Protein AF-A0A3C0JHW6-F1 (afdb_monomer_lite)

pLDDT: mean 96.87, std 1.33, range [92.19, 98.69]

Secondary structure (DSSP, 8-state):
-HHHHHHIIIIIS-------THHHHTHHHHHHHHHHHS-SS-SS-GGGGGG-SEEE--S--HHHH-HHHHHHHHHHHHTTPEEE-

Structure (mmCIF, N/CA/C/O backbone):
data_AF-A0A3C0JHW6-F1
#
_entry.id   AF-A0A3C0JHW6-F1
#
loop_
_atom_site.group_PDB
_atom_site.id
_atom_site.type_symbol
_atom_site.label_atom_id
_atom_site.label_alt_id
_atom_site.label_comp_id
_atom_site.label_asym_id
_atom_site.label_entity_id
_atom_site.label_seq_id
_atom_site.pdbx_PDB_ins_code
_atom_site.Cartn_x
_atom_site.Cartn_y
_atom_site.Cartn_z
_atom_site.occupancy
_atom_site.B_iso_or_equiv
_atom_site.auth_seq_id
_atom_site.auth_comp_id
_atom_site.auth_asym_id
_atom_site.auth_atom_id
_atom_site.pdbx_PDB_model_num
ATOM 1 N N . GLU A 1 1 ? 14.885 11.504 -7.760 1.00 94.38 1 GLU A N 1
ATOM 2 C CA . GLU A 1 1 ? 15.780 10.637 -8.566 1.00 94.38 1 GLU A CA 1
ATOM 3 C C . GLU A 1 1 ? 15.044 9.657 -9.474 1.00 94.38 1 GLU A C 1
ATOM 5 O O . GLU A 1 1 ? 15.417 9.576 -10.635 1.00 94.38 1 GLU A O 1
ATOM 10 N N . ALA A 1 2 ? 13.983 8.975 -9.014 1.00 97.00 2 ALA A N 1
ATOM 11 C CA . ALA A 1 2 ? 13.248 7.974 -9.806 1.00 97.00 2 ALA A CA 1
ATOM 12 C C . ALA A 1 2 ? 12.916 8.411 -11.249 1.00 97.00 2 ALA A C 1
ATOM 14 O O . ALA A 1 2 ? 13.153 7.652 -12.185 1.00 97.00 2 ALA A O 1
ATOM 15 N N . TYR A 1 3 ? 12.455 9.656 -11.447 1.00 97.81 3 TYR A N 1
ATOM 16 C CA . TYR A 1 3 ? 12.211 10.212 -12.784 1.00 97.81 3 TYR A CA 1
ATOM 17 C C . TYR A 1 3 ? 13.480 10.295 -13.650 1.00 97.81 3 TYR A C 1
ATOM 19 O O . TYR A 1 3 ? 13.443 9.944 -14.827 1.00 97.81 3 TYR A O 1
ATOM 27 N N . LEU A 1 4 ? 14.600 10.756 -13.092 1.00 98.44 4 LEU A N 1
ATOM 28 C CA . LEU A 1 4 ? 15.860 10.863 -13.831 1.00 98.44 4 LEU A CA 1
ATOM 29 C C . LEU A 1 4 ? 16.418 9.476 -14.154 1.00 98.44 4 LEU A C 1
ATOM 31 O O . LEU A 1 4 ? 16.844 9.248 -15.281 1.00 98.44 4 LEU A O 1
ATOM 35 N N . PHE A 1 5 ? 16.341 8.538 -13.207 1.00 98.25 5 PHE A N 1
ATOM 36 C CA . PHE A 1 5 ? 16.800 7.167 -13.407 1.00 98.25 5 PHE A CA 1
ATOM 37 C C . PHE A 1 5 ? 16.011 6.462 -14.515 1.00 98.25 5 PHE A C 1
ATOM 39 O O . PHE A 1 5 ? 16.603 5.993 -15.482 1.00 98.25 5 PHE A O 1
ATOM 46 N N . GLN A 1 6 ? 14.672 6.474 -14.460 1.00 98.44 6 GLN A N 1
ATOM 47 C CA . GLN A 1 6 ? 13.869 5.865 -15.528 1.00 98.44 6 GLN A CA 1
ATOM 48 C C . GLN A 1 6 ? 14.104 6.537 -16.889 1.00 98.44 6 GLN A C 1
ATOM 50 O O . GLN A 1 6 ? 14.090 5.856 -17.913 1.00 98.44 6 GLN A O 1
ATOM 55 N N . LYS A 1 7 ? 14.370 7.855 -16.912 1.00 98.50 7 LYS A N 1
ATOM 56 C CA . LYS A 1 7 ? 14.677 8.588 -18.146 1.00 98.50 7 LYS A CA 1
ATOM 57 C C . LYS A 1 7 ? 16.027 8.161 -18.712 1.00 98.50 7 LYS A C 1
ATOM 59 O O . LYS A 1 7 ? 16.123 7.971 -19.916 1.00 98.50 7 LYS A O 1
ATOM 64 N N . LEU A 1 8 ? 17.041 7.975 -17.868 1.00 98.56 8 LEU A N 1
ATOM 65 C CA . LEU A 1 8 ? 18.340 7.451 -18.284 1.00 98.56 8 LEU A CA 1
ATOM 66 C C . LEU A 1 8 ? 18.199 6.053 -18.902 1.00 98.56 8 LEU A C 1
ATOM 68 O O . LEU A 1 8 ? 18.711 5.826 -19.993 1.00 98.56 8 LEU A O 1
ATOM 72 N N . ILE A 1 9 ? 17.465 5.140 -18.259 1.00 98.69 9 ILE A N 1
ATOM 73 C CA . ILE A 1 9 ? 17.266 3.779 -18.784 1.00 98.69 9 ILE A CA 1
ATOM 74 C C . ILE A 1 9 ? 16.519 3.793 -20.127 1.00 98.69 9 ILE A C 1
ATOM 76 O O . ILE A 1 9 ? 16.949 3.152 -21.085 1.00 98.69 9 ILE A O 1
ATOM 80 N N . ARG A 1 10 ? 15.448 4.586 -20.240 1.00 98.62 10 ARG A N 1
ATOM 81 C CA . ARG A 1 10 ? 14.614 4.621 -21.451 1.00 98.62 10 ARG A CA 1
ATOM 82 C C . ARG A 1 10 ? 15.229 5.419 -22.595 1.00 98.62 10 ARG A C 1
ATOM 84 O O . ARG A 1 10 ? 15.272 4.930 -23.716 1.00 98.62 10 ARG A O 1
ATOM 91 N N . ALA A 1 11 ? 15.700 6.634 -22.329 1.00 98.50 11 ALA A N 1
ATOM 92 C CA . ALA A 1 11 ? 16.224 7.534 -23.357 1.00 98.50 11 ALA A CA 1
ATOM 93 C C . ALA A 1 11 ? 17.732 7.366 -23.594 1.00 98.50 11 ALA A C 1
ATOM 95 O O . ALA A 1 11 ? 18.187 7.556 -24.714 1.00 98.50 11 ALA A O 1
ATOM 96 N N . GLY A 1 12 ? 18.504 7.029 -22.556 1.00 98.38 12 GLY A N 1
ATOM 97 C CA . GLY A 1 12 ? 19.951 6.818 -22.664 1.00 98.38 12 GLY A CA 1
ATOM 98 C C . GLY A 1 12 ? 20.313 5.404 -23.114 1.00 98.38 12 GLY A C 1
ATOM 99 O O . GLY A 1 12 ? 21.108 5.246 -24.033 1.00 98.38 12 GLY A O 1
ATOM 100 N N . PHE A 1 13 ? 19.710 4.379 -22.501 1.00 98.12 13 PHE A N 1
ATOM 101 C CA . PHE A 1 13 ? 19.996 2.970 -22.813 1.00 98.12 13 PHE A CA 1
ATOM 102 C C . PHE A 1 13 ? 19.001 2.322 -23.792 1.00 98.12 13 PHE A C 1
ATOM 104 O O . PHE A 1 13 ? 19.225 1.190 -24.217 1.00 98.12 13 PHE A O 1
ATOM 111 N N . GLY A 1 14 ? 17.910 3.002 -24.165 1.00 98.38 14 GLY A N 1
ATOM 112 C CA . GLY A 1 14 ? 16.966 2.515 -25.180 1.00 98.38 14 GLY A CA 1
ATOM 113 C C . GLY A 1 14 ? 16.143 1.291 -24.761 1.00 98.38 14 GLY A C 1
ATOM 114 O O . GLY A 1 14 ? 15.665 0.553 -25.619 1.00 98.38 14 GLY A O 1
ATOM 115 N N . THR A 1 15 ? 15.981 1.046 -23.457 1.00 98.44 15 THR A N 1
ATOM 116 C CA . THR A 1 15 ? 15.258 -0.122 -22.929 1.00 98.44 15 THR A CA 1
ATOM 117 C C . THR A 1 15 ? 14.216 0.270 -21.884 1.00 98.44 15 THR A C 1
ATOM 119 O O . THR A 1 15 ? 14.324 1.295 -21.215 1.00 98.44 15 THR A O 1
ATOM 122 N N . ASN A 1 16 ? 13.195 -0.571 -21.712 1.00 98.25 16 ASN A N 1
ATOM 123 C CA . ASN A 1 16 ? 12.185 -0.428 -20.662 1.00 98.25 16 ASN A CA 1
ATOM 124 C C . ASN A 1 16 ? 12.484 -1.270 -19.414 1.00 98.25 16 ASN A C 1
ATOM 126 O O . ASN A 1 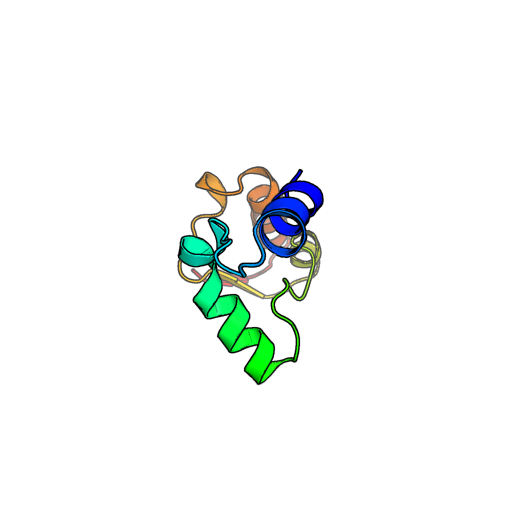16 ? 11.645 -1.330 -18.518 1.00 98.25 16 ASN A O 1
ATOM 130 N N . ASN A 1 17 ? 13.664 -1.892 -19.335 1.00 98.12 17 ASN A N 1
ATOM 131 C CA . ASN A 1 17 ? 14.092 -2.708 -18.197 1.00 98.12 17 ASN A CA 1
ATOM 132 C C . ASN A 1 17 ? 14.434 -1.839 -16.969 1.00 98.12 17 ASN A C 1
ATOM 134 O O . ASN A 1 17 ? 15.594 -1.690 -16.595 1.00 98.12 17 ASN A O 1
ATOM 138 N N . VAL A 1 18 ? 13.412 -1.249 -16.350 1.00 97.50 18 VAL A N 1
ATOM 139 C CA . VAL A 1 18 ? 13.479 -0.454 -15.117 1.00 97.50 18 VAL A CA 1
ATOM 140 C C . VAL A 1 18 ? 12.286 -0.804 -14.232 1.00 97.50 18 VAL A C 1
ATOM 142 O O . VAL A 1 18 ? 11.165 -0.919 -14.722 1.00 97.50 18 VAL A O 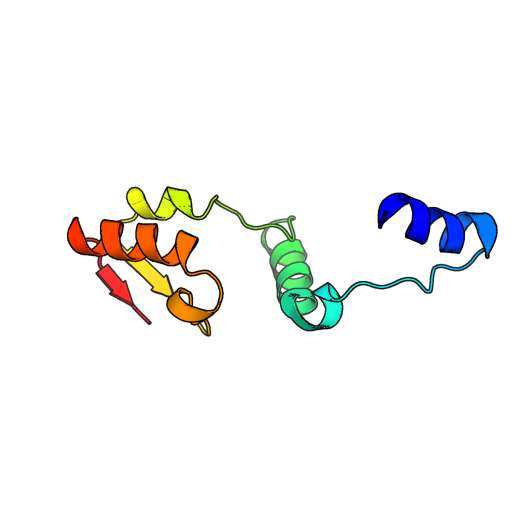1
ATOM 145 N N . ASP A 1 19 ? 12.523 -0.971 -12.933 1.00 97.12 19 ASP A N 1
ATOM 146 C CA . ASP A 1 19 ? 11.526 -1.452 -11.971 1.00 97.12 19 ASP A CA 1
ATOM 147 C C . ASP A 1 19 ? 11.707 -0.778 -10.595 1.00 97.12 19 ASP A C 1
ATOM 149 O O . ASP A 1 19 ? 12.699 -0.082 -10.363 1.00 97.12 19 ASP A O 1
ATOM 153 N N . HIS A 1 20 ? 10.748 -0.963 -9.685 1.00 95.31 20 HIS A N 1
ATOM 154 C CA . HIS A 1 20 ? 10.737 -0.380 -8.339 1.00 95.31 20 HIS A CA 1
ATOM 155 C C . HIS A 1 20 ? 10.282 -1.404 -7.287 1.00 95.31 20 HIS A C 1
ATOM 157 O O . HIS A 1 20 ? 9.560 -2.352 -7.594 1.00 95.31 20 HIS A O 1
ATOM 163 N N . CYS A 1 21 ? 10.636 -1.196 -6.014 1.00 96.44 21 CYS A N 1
ATOM 164 C CA . CYS A 1 21 ? 10.287 -2.119 -4.923 1.00 96.44 21 CYS A CA 1
ATOM 165 C C . CYS A 1 21 ? 8.772 -2.332 -4.745 1.00 96.44 21 CYS A C 1
ATOM 167 O O . CYS A 1 21 ? 8.349 -3.371 -4.239 1.00 96.44 21 CYS A O 1
ATOM 169 N N . THR A 1 22 ? 7.945 -1.409 -5.249 1.00 93.56 22 THR A N 1
ATOM 170 C CA . THR A 1 22 ? 6.482 -1.549 -5.330 1.00 93.56 22 THR A CA 1
ATOM 171 C C . THR A 1 22 ? 6.059 -2.860 -5.987 1.00 93.56 22 THR A C 1
ATOM 173 O O . THR A 1 22 ? 5.010 -3.392 -5.626 1.00 93.56 22 THR A O 1
ATOM 176 N N . ARG A 1 23 ? 6.884 -3.422 -6.884 1.00 94.88 23 ARG A N 1
ATOM 177 C CA . ARG A 1 23 ? 6.643 -4.735 -7.483 1.00 94.88 23 ARG A CA 1
ATOM 178 C C . ARG A 1 23 ? 6.382 -5.828 -6.450 1.00 94.88 23 ARG A C 1
ATOM 180 O O . ARG A 1 23 ? 5.505 -6.658 -6.654 1.00 94.88 23 ARG A O 1
ATOM 187 N N . LEU A 1 24 ? 7.141 -5.822 -5.359 1.00 95.50 24 LEU A N 1
ATOM 188 C CA . LEU A 1 24 ? 7.058 -6.843 -4.317 1.00 95.50 24 LEU A CA 1
ATOM 189 C C . LEU A 1 24 ? 5.995 -6.513 -3.266 1.00 95.50 24 LEU A C 1
ATOM 191 O O . LEU A 1 24 ? 5.422 -7.423 -2.679 1.00 95.50 24 LEU A O 1
ATOM 195 N N . CYS A 1 25 ? 5.726 -5.226 -3.033 1.00 95.56 25 CYS A N 1
ATOM 196 C CA . CYS A 1 25 ? 4.846 -4.793 -1.947 1.00 95.56 25 CYS A CA 1
ATOM 197 C C . CYS A 1 25 ? 3.382 -4.612 -2.377 1.00 95.56 25 CYS A C 1
ATOM 199 O O . CYS A 1 25 ? 2.481 -5.021 -1.655 1.00 95.56 25 CYS A O 1
ATOM 201 N N . HIS A 1 26 ? 3.132 -3.970 -3.526 1.00 97.06 26 HIS A N 1
ATOM 202 C CA . HIS A 1 26 ? 1.796 -3.470 -3.889 1.00 97.06 26 HIS A CA 1
ATOM 203 C C . HIS A 1 26 ? 1.424 -3.641 -5.370 1.00 97.06 26 HIS A C 1
ATOM 205 O O . HIS A 1 26 ? 0.387 -3.130 -5.788 1.00 97.06 26 HIS A O 1
ATOM 211 N N . ALA A 1 27 ? 2.212 -4.359 -6.180 1.00 96.94 27 ALA A N 1
ATOM 212 C CA . ALA A 1 27 ? 1.872 -4.573 -7.592 1.00 96.94 27 ALA A CA 1
ATOM 213 C C . ALA A 1 27 ? 0.497 -5.221 -7.789 1.00 96.94 27 ALA A C 1
ATOM 215 O O . ALA A 1 27 ? -0.245 -4.812 -8.679 1.00 96.94 27 ALA A O 1
ATOM 216 N N . SER A 1 28 ? 0.142 -6.189 -6.940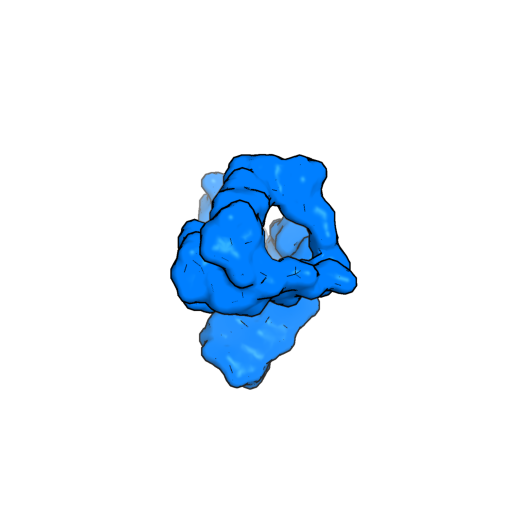 1.00 96.62 28 SER A N 1
ATOM 217 C CA . SER A 1 28 ? -1.171 -6.840 -6.969 1.00 96.62 28 SER A CA 1
ATOM 218 C C . SER A 1 28 ? -2.305 -5.849 -6.699 1.00 96.62 28 SER A C 1
ATOM 220 O O . SER A 1 28 ? -3.284 -5.828 -7.440 1.00 96.62 28 SER A O 1
ATOM 222 N N . SER A 1 29 ? -2.158 -4.980 -5.694 1.00 96.88 29 SER A N 1
ATOM 223 C CA . SER A 1 29 ? -3.136 -3.930 -5.393 1.00 96.88 29 SER A CA 1
ATOM 224 C C . SER A 1 29 ? -3.249 -2.910 -6.525 1.00 96.88 29 SER A C 1
ATOM 226 O O . SER A 1 29 ? -4.359 -2.534 -6.880 1.00 96.88 29 SER A O 1
ATOM 228 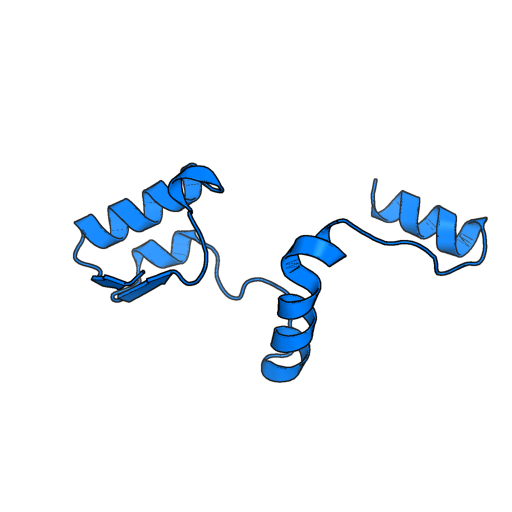N N . VAL A 1 30 ? -2.128 -2.493 -7.128 1.00 97.00 30 VAL A N 1
ATOM 229 C CA . VAL A 1 30 ? -2.137 -1.568 -8.274 1.00 97.00 30 VAL A CA 1
ATOM 230 C C . VAL A 1 30 ? -2.902 -2.173 -9.449 1.00 97.00 30 VAL A C 1
ATOM 232 O O . VAL A 1 30 ? -3.738 -1.486 -10.027 1.00 97.00 30 VAL A O 1
ATOM 235 N N . ALA A 1 31 ? -2.659 -3.445 -9.779 1.00 97.31 31 ALA A N 1
ATOM 236 C CA . ALA A 1 31 ? -3.365 -4.128 -10.861 1.00 97.31 31 ALA A CA 1
ATOM 237 C C . ALA A 1 31 ? -4.875 -4.230 -10.582 1.00 97.31 31 ALA A C 1
ATOM 239 O O . ALA A 1 31 ? -5.679 -3.785 -11.398 1.00 97.31 31 ALA A O 1
ATOM 240 N N . ALA A 1 32 ? -5.255 -4.738 -9.405 1.00 97.44 32 ALA A N 1
ATOM 241 C CA . ALA A 1 32 ? -6.657 -4.946 -9.045 1.00 97.44 32 ALA A CA 1
ATOM 242 C C . ALA A 1 32 ? -7.451 -3.633 -8.919 1.00 97.44 32 ALA A C 1
ATOM 244 O O . ALA A 1 32 ? -8.587 -3.544 -9.383 1.00 97.44 32 ALA A O 1
ATOM 245 N N . LEU A 1 33 ? -6.876 -2.591 -8.307 1.00 97.88 33 LEU A N 1
ATOM 246 C CA . LEU A 1 33 ? -7.549 -1.295 -8.167 1.00 97.88 33 LEU A CA 1
ATOM 247 C C . LEU A 1 33 ? -7.630 -0.544 -9.503 1.00 97.88 33 LEU A C 1
ATOM 249 O O . LEU A 1 33 ? -8.634 0.109 -9.779 1.00 97.88 33 LEU A O 1
ATOM 253 N N . MET A 1 34 ? -6.623 -0.678 -10.373 1.00 97.75 34 MET A N 1
ATOM 254 C CA . MET A 1 34 ? -6.701 -0.120 -11.724 1.00 97.75 34 MET A CA 1
ATOM 255 C C . MET A 1 34 ? -7.847 -0.751 -12.526 1.00 97.75 34 MET A C 1
ATOM 257 O O . MET A 1 34 ? -8.588 -0.028 -13.185 1.00 97.75 34 MET A O 1
ATOM 261 N N . GLU A 1 35 ? -8.026 -2.071 -12.439 1.00 98.12 35 GLU A N 1
ATOM 262 C CA . GLU A 1 35 ? -9.105 -2.788 -13.131 1.00 98.12 35 GLU A CA 1
ATOM 263 C C . GLU A 1 35 ? -10.498 -2.442 -12.581 1.00 98.12 35 GLU A C 1
ATOM 265 O O . GLU A 1 35 ? -11.450 -2.298 -13.343 1.00 98.12 35 GLU A O 1
ATOM 270 N N . THR A 1 36 ? -10.624 -2.279 -11.262 1.00 97.81 36 THR A N 1
ATOM 271 C CA . THR A 1 36 ? -11.931 -2.124 -10.599 1.00 97.81 36 THR A CA 1
ATOM 272 C C . THR A 1 36 ? -12.395 -0.677 -10.459 1.00 97.81 36 THR A C 1
ATOM 274 O O . THR A 1 36 ? -13.587 -0.406 -10.593 1.00 97.81 36 THR A O 1
ATOM 277 N N . ILE A 1 37 ? -11.481 0.256 -10.174 1.00 97.00 37 ILE A N 1
ATOM 278 C CA . ILE A 1 37 ? -11.806 1.659 -9.867 1.00 97.00 37 ILE A CA 1
ATOM 279 C C . ILE A 1 37 ? -10.971 2.673 -10.665 1.00 97.00 37 ILE A C 1
ATOM 281 O O . ILE A 1 37 ? -11.073 3.875 -10.423 1.00 97.00 37 ILE A O 1
ATOM 285 N N . GLY A 1 38 ? -10.140 2.222 -11.612 1.00 97.25 38 GLY A N 1
ATOM 286 C CA . GLY A 1 38 ? -9.392 3.093 -12.527 1.00 97.25 38 GLY A CA 1
ATOM 287 C C . GLY A 1 38 ? -8.195 3.825 -11.908 1.00 97.25 38 GLY A C 1
ATOM 288 O O . GLY A 1 38 ? -7.664 4.752 -12.518 1.00 97.25 38 GLY A O 1
ATOM 289 N N . SER A 1 39 ? -7.763 3.448 -10.701 1.00 96.88 39 SER A N 1
ATOM 290 C CA . SER A 1 39 ? -6.611 4.056 -10.024 1.00 96.88 39 SER A CA 1
ATOM 291 C C . SER A 1 39 ? -5.861 3.033 -9.183 1.00 96.88 39 SER A C 1
ATOM 293 O O . SER A 1 39 ? 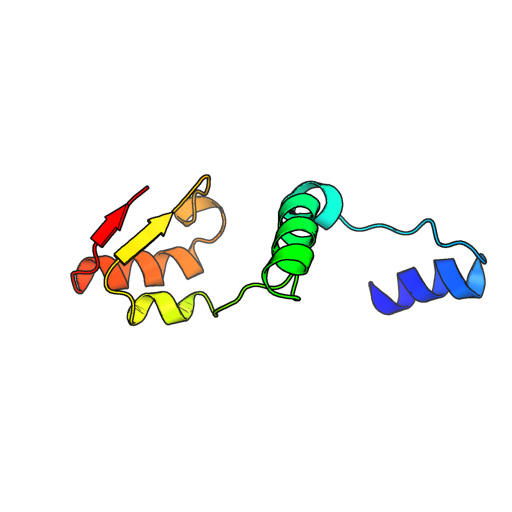-6.475 2.274 -8.449 1.00 96.88 39 SER A O 1
ATOM 295 N N . GLY A 1 40 ? -4.526 3.043 -9.239 1.00 95.19 40 GLY A N 1
ATOM 296 C CA . GLY A 1 40 ? -3.671 2.217 -8.373 1.00 95.19 40 GLY A CA 1
ATOM 297 C C . GLY A 1 40 ? -3.290 2.878 -7.041 1.00 95.19 40 GLY A C 1
ATOM 298 O O . GLY A 1 40 ? -2.468 2.334 -6.306 1.00 95.19 40 GLY A O 1
ATOM 299 N N . ALA A 1 41 ? -3.812 4.075 -6.760 1.00 95.94 41 ALA A N 1
ATOM 300 C CA . ALA A 1 41 ? -3.493 4.846 -5.563 1.00 95.94 41 ALA A CA 1
ATOM 301 C C . ALA A 1 41 ? -4.476 4.574 -4.415 1.00 95.94 41 ALA A C 1
ATOM 303 O O . ALA A 1 41 ? -5.582 4.073 -4.614 1.00 95.94 41 ALA A O 1
ATOM 304 N N . VAL A 1 42 ? -4.079 4.962 -3.201 1.00 94.94 42 VAL A N 1
ATOM 305 C CA . VAL A 1 42 ? -4.986 4.988 -2.047 1.00 94.94 42 VAL A CA 1
ATOM 306 C C . VAL A 1 42 ? -6.166 5.926 -2.317 1.00 94.94 42 VAL A C 1
ATOM 308 O O . VAL A 1 42 ? -5.988 7.028 -2.833 1.00 94.94 42 VAL A O 1
ATOM 311 N N . THR A 1 43 ? -7.376 5.486 -1.971 1.00 95.50 43 THR A N 1
ATOM 312 C CA . THR A 1 43 ? -8.624 6.205 -2.280 1.00 95.50 43 THR A CA 1
ATOM 313 C C . THR A 1 43 ? -8.919 7.352 -1.317 1.00 95.50 43 THR A C 1
ATOM 315 O O . THR A 1 43 ? -9.599 8.306 -1.687 1.00 95.50 43 THR A O 1
ATOM 318 N N . ALA A 1 44 ? -8.398 7.280 -0.092 1.00 94.81 44 ALA A N 1
ATOM 319 C CA . ALA A 1 44 ? -8.556 8.300 0.934 1.00 94.81 44 ALA A CA 1
ATOM 320 C C . ALA A 1 44 ? -7.256 8.463 1.741 1.00 94.81 44 ALA A C 1
ATOM 322 O O . ALA A 1 44 ? -6.512 7.493 1.923 1.00 94.81 44 ALA A O 1
ATOM 323 N N . PRO A 1 45 ? -6.969 9.669 2.261 1.00 94.75 45 PRO A N 1
ATOM 324 C CA . PRO A 1 45 ? -5.880 9.854 3.210 1.00 94.75 45 PRO A CA 1
ATOM 325 C C . PRO A 1 45 ? -6.180 9.096 4.510 1.00 94.75 45 PRO A C 1
ATOM 327 O O . PRO A 1 45 ? -7.324 9.060 4.959 1.00 94.75 45 PRO A O 1
ATOM 330 N N . PHE A 1 46 ? -5.154 8.558 5.176 1.00 92.19 46 PHE A N 1
ATOM 331 C CA . PHE A 1 46 ? -5.327 7.802 6.430 1.00 92.19 46 PHE A CA 1
ATOM 332 C C . PHE A 1 46 ? -6.025 8.612 7.538 1.00 92.19 46 PHE A C 1
ATOM 334 O O . PHE A 1 46 ? -6.686 8.041 8.397 1.00 92.19 46 PHE A O 1
ATOM 341 N N . MET A 1 47 ? -5.927 9.944 7.491 1.00 94.94 47 MET A N 1
ATOM 342 C CA . MET A 1 47 ? -6.619 10.871 8.392 1.00 94.94 47 MET A CA 1
ATOM 343 C C . MET A 1 47 ? -8.146 10.780 8.324 1.00 94.94 47 MET A C 1
ATOM 345 O O . MET A 1 47 ? -8.815 11.057 9.318 1.00 94.94 47 MET A O 1
ATOM 349 N N . ALA A 1 48 ? -8.700 10.352 7.186 1.00 95.62 48 ALA A N 1
ATOM 350 C CA . ALA A 1 48 ? -10.141 10.182 7.008 1.00 95.62 48 ALA A CA 1
ATOM 351 C C . ALA A 1 48 ? -10.742 9.159 7.992 1.00 95.62 48 ALA A C 1
ATOM 353 O O . ALA A 1 48 ? -11.936 9.210 8.287 1.00 95.62 48 ALA A O 1
ATOM 354 N N . VAL A 1 49 ? -9.910 8.286 8.579 1.00 96.12 49 VAL A N 1
ATOM 355 C CA . VAL A 1 49 ? -10.319 7.329 9.617 1.00 96.12 49 VAL A CA 1
ATOM 356 C C . VAL A 1 49 ? -10.986 8.007 10.821 1.00 96.12 49 VAL A C 1
ATOM 358 O O . VAL A 1 49 ? -11.848 7.417 11.464 1.00 96.12 49 VAL A O 1
ATOM 361 N N . GLN A 1 50 ? -10.656 9.274 11.104 1.00 93.50 50 GLN A N 1
ATOM 362 C CA . GLN A 1 50 ? -11.254 10.028 12.209 1.00 93.50 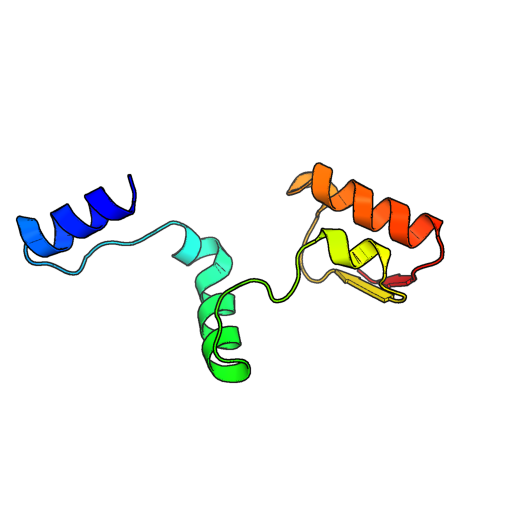50 GLN A CA 1
ATOM 363 C C . GLN A 1 50 ? -12.770 10.204 12.059 1.00 93.50 50 GLN A C 1
ATOM 365 O O . GLN A 1 50 ? -13.465 10.302 13.070 1.00 93.50 50 GLN A O 1
ATOM 370 N N . GLN A 1 51 ? -13.279 10.203 10.824 1.00 94.69 51 GLN A N 1
ATOM 371 C CA . GLN A 1 51 ? -14.700 10.333 10.489 1.00 94.69 51 GLN A CA 1
ATOM 372 C C . GLN A 1 51 ? -15.382 8.981 10.227 1.00 94.69 51 GLN A C 1
ATOM 374 O O . GLN A 1 51 ? -16.558 8.950 9.889 1.00 94.69 51 GLN A O 1
ATOM 379 N N . SER A 1 52 ? -14.665 7.863 10.363 1.00 96.12 52 SER A N 1
ATOM 380 C CA . SER A 1 52 ? -15.221 6.529 10.117 1.00 96.12 52 SER A CA 1
ATOM 381 C C . SER A 1 52 ? -15.964 5.997 11.345 1.00 96.12 52 SER A C 1
ATOM 383 O O . SER A 1 52 ? -15.502 6.175 12.472 1.00 96.12 52 SER A O 1
ATOM 385 N N . ASP A 1 53 ? -17.085 5.308 11.130 1.00 97.81 53 ASP A N 1
ATOM 386 C CA . ASP A 1 53 ? -17.807 4.578 12.188 1.00 97.81 53 ASP A CA 1
ATOM 387 C C . ASP A 1 53 ? -17.317 3.131 12.329 1.00 97.81 53 ASP A C 1
ATOM 389 O O . ASP A 1 53 ? -17.409 2.530 13.400 1.00 97.81 53 ASP A O 1
ATOM 393 N N . VAL A 1 54 ? -16.769 2.568 11.248 1.00 98.00 54 VAL A N 1
ATOM 394 C CA . VAL A 1 54 ? -16.207 1.216 11.199 1.00 98.00 54 VAL A CA 1
ATOM 395 C C . VAL A 1 54 ? -14.874 1.248 10.460 1.00 98.00 54 VAL A C 1
ATOM 397 O O . VAL A 1 54 ? -14.750 1.874 9.410 1.00 98.00 54 VAL A O 1
ATOM 400 N N . ILE A 1 55 ? -13.883 0.552 11.007 1.00 97.69 55 ILE A N 1
ATOM 401 C CA . ILE A 1 55 ? -12.531 0.421 10.473 1.00 97.69 55 ILE A CA 1
ATOM 402 C C . ILE A 1 55 ? -12.243 -1.070 10.323 1.00 97.69 55 ILE A C 1
ATOM 404 O O . ILE A 1 55 ? -12.361 -1.818 11.292 1.00 97.69 55 ILE A O 1
ATOM 408 N N . ILE A 1 56 ? -11.854 -1.498 9.123 1.00 98.00 56 ILE A N 1
ATOM 409 C CA . ILE A 1 56 ? -11.492 -2.889 8.832 1.00 98.00 56 ILE A CA 1
ATOM 410 C C . ILE A 1 56 ? -10.017 -2.923 8.435 1.00 98.00 56 ILE A C 1
ATOM 412 O O . ILE A 1 56 ? -9.620 -2.282 7.462 1.00 98.00 56 ILE A O 1
ATOM 416 N N . VAL A 1 57 ? -9.203 -3.654 9.191 1.00 97.06 57 VAL A N 1
ATOM 417 C CA . VAL A 1 57 ? -7.766 -3.821 8.947 1.00 97.06 57 VAL A CA 1
ATOM 418 C C . VAL A 1 57 ? -7.522 -5.246 8.471 1.00 97.06 57 VAL A C 1
ATOM 420 O O . VAL A 1 57 ? -7.697 -6.174 9.238 1.00 97.06 57 VAL A O 1
ATOM 423 N N . ILE A 1 58 ? -7.094 -5.430 7.221 1.00 97.81 58 ILE A N 1
ATOM 424 C CA . ILE A 1 58 ? -6.858 -6.761 6.641 1.00 97.81 58 ILE A CA 1
ATOM 425 C C . ILE A 1 58 ? -5.370 -6.908 6.327 1.00 97.81 58 ILE A C 1
ATOM 427 O O . ILE A 1 58 ? -4.819 -6.112 5.569 1.00 97.81 58 ILE A O 1
ATOM 431 N N . GLY A 1 59 ? -4.718 -7.926 6.899 1.00 96.88 59 GLY A N 1
ATOM 432 C CA . GLY A 1 59 ? -3.334 -8.285 6.561 1.00 96.88 59 GLY A CA 1
ATOM 433 C C . GLY A 1 59 ? -2.294 -7.191 6.841 1.00 96.88 59 GLY A C 1
ATOM 434 O O . GLY A 1 59 ? -1.313 -7.080 6.111 1.00 96.88 59 GLY A O 1
ATOM 435 N N . SER A 1 60 ? -2.501 -6.358 7.866 1.00 96.44 60 SER A N 1
ATOM 436 C CA . SER A 1 60 ? -1.609 -5.242 8.203 1.00 96.44 60 SER A CA 1
ATOM 437 C C . SER A 1 60 ? -1.404 -5.110 9.712 1.00 96.44 60 SER A C 1
ATOM 439 O O . SER A 1 60 ? -2.309 -5.406 10.490 1.00 96.44 60 SER A O 1
ATOM 441 N N . ASN A 1 61 ? -0.238 -4.601 10.125 1.00 97.00 61 ASN A N 1
ATOM 442 C CA . ASN A 1 61 ? 0.031 -4.179 11.499 1.00 97.00 61 ASN A CA 1
ATOM 443 C C . ASN A 1 61 ? 0.449 -2.693 11.541 1.00 97.00 61 ASN A C 1
ATOM 445 O O . ASN A 1 61 ? 1.642 -2.374 11.578 1.00 97.00 61 ASN A O 1
ATOM 449 N N . PRO A 1 62 ? -0.517 -1.752 11.556 1.00 95.75 62 PRO A N 1
ATOM 450 C CA . PRO A 1 62 ? -0.215 -0.324 11.524 1.00 95.75 62 PRO A CA 1
ATOM 451 C C . PRO A 1 62 ? 0.619 0.166 12.709 1.00 95.75 62 PRO A C 1
ATOM 453 O O . PRO A 1 62 ? 1.358 1.130 12.547 1.00 95.75 62 PRO A O 1
ATOM 456 N N . SER A 1 63 ? 0.534 -0.474 13.882 1.00 96.81 63 SER A N 1
ATOM 457 C CA . SER A 1 63 ? 1.317 -0.044 15.051 1.00 96.81 63 SER A CA 1
ATOM 458 C C . SER A 1 63 ? 2.823 -0.203 14.830 1.00 96.81 63 SER A C 1
ATOM 460 O O . SER A 1 63 ? 3.576 0.642 15.300 1.00 96.81 63 SER A O 1
ATOM 462 N N . GLU A 1 64 ? 3.239 -1.222 14.072 1.00 98.12 64 GLU A N 1
ATOM 463 C CA . GLU A 1 64 ? 4.648 -1.475 13.744 1.00 98.12 64 GLU A CA 1
ATOM 464 C C . GLU A 1 64 ? 5.063 -0.797 12.435 1.00 98.12 64 GLU A C 1
ATOM 466 O O . GLU A 1 64 ? 6.095 -0.137 12.360 1.00 98.12 64 GLU A O 1
ATOM 471 N N . ASN A 1 65 ? 4.256 -0.944 11.379 1.00 96.31 65 ASN A N 1
ATOM 472 C CA . ASN A 1 65 ? 4.658 -0.496 10.044 1.00 96.31 65 ASN A CA 1
ATOM 473 C C . ASN A 1 65 ? 4.406 1.003 9.812 1.00 96.31 65 ASN A C 1
ATOM 475 O O . ASN A 1 65 ? 5.110 1.624 9.020 1.00 96.31 65 ASN A O 1
ATOM 479 N N . HIS A 1 66 ? 3.404 1.585 10.482 1.00 97.19 66 HIS A N 1
ATOM 480 C CA . HIS A 1 66 ? 2.966 2.972 10.284 1.00 97.19 66 HIS A CA 1
ATOM 481 C C . HIS A 1 66 ? 2.535 3.628 11.616 1.00 97.19 66 HIS A C 1
ATOM 483 O O . HIS A 1 66 ? 1.387 4.071 11.742 1.00 97.19 66 HIS A O 1
ATOM 489 N N . PRO A 1 67 ? 3.424 3.716 12.627 1.00 97.31 67 PRO A N 1
ATOM 490 C CA . PRO A 1 67 ? 3.054 4.063 14.004 1.00 97.31 67 PRO A CA 1
ATOM 491 C C . PRO A 1 67 ? 2.333 5.411 14.130 1.00 97.31 67 PRO A C 1
ATOM 493 O O . PRO A 1 67 ? 1.403 5.538 14.925 1.00 97.31 67 PRO A O 1
ATOM 496 N N . VAL A 1 68 ? 2.697 6.402 13.306 1.00 96.56 68 VAL A N 1
ATOM 497 C CA . VAL A 1 68 ? 2.011 7.704 13.260 1.00 96.56 68 VAL A CA 1
ATOM 498 C C . VAL A 1 68 ? 0.578 7.550 12.750 1.00 96.56 68 VAL A C 1
ATOM 500 O O . VAL A 1 68 ? -0.346 8.049 13.385 1.00 96.56 68 VAL A O 1
ATOM 503 N N . ALA A 1 69 ? 0.359 6.808 11.660 1.00 95.94 69 ALA A N 1
ATOM 504 C CA . ALA A 1 69 ? -0.984 6.553 11.141 1.00 95.94 69 ALA A CA 1
ATOM 505 C C . ALA A 1 69 ? -1.845 5.796 12.166 1.00 95.94 69 ALA A C 1
ATOM 507 O O . ALA A 1 69 ? -3.007 6.140 12.372 1.00 95.94 69 ALA A O 1
ATOM 508 N N . ALA A 1 70 ? -1.260 4.829 12.880 1.00 97.06 70 ALA A N 1
ATOM 509 C CA . ALA A 1 70 ? -1.950 4.059 13.912 1.00 97.06 70 ALA A CA 1
ATOM 510 C C . ALA A 1 70 ? -2.515 4.926 15.050 1.00 97.06 70 ALA A C 1
ATOM 512 O O . ALA A 1 70 ? -3.507 4.538 15.671 1.00 97.06 70 ALA A O 1
ATOM 513 N N . THR A 1 71 ? -1.940 6.105 15.320 1.00 96.81 71 THR A N 1
ATOM 514 C CA . THR A 1 71 ? -2.489 7.029 16.327 1.00 96.81 71 THR A CA 1
ATOM 515 C C . THR A 1 71 ? -3.903 7.491 15.972 1.00 96.81 71 THR A C 1
ATOM 517 O O . THR A 1 71 ? -4.772 7.498 16.841 1.00 96.81 71 THR A O 1
ATOM 520 N N . TYR A 1 72 ? -4.182 7.761 14.696 1.00 96.88 72 TYR A N 1
ATOM 521 C CA . TYR A 1 72 ? -5.502 8.198 14.233 1.00 96.88 72 TYR A CA 1
ATOM 522 C C . TYR A 1 72 ? -6.547 7.087 14.312 1.00 96.88 72 TYR A C 1
ATOM 524 O O . TYR A 1 72 ? -7.693 7.338 14.677 1.00 96.88 72 TYR A O 1
ATOM 532 N N . PHE A 1 73 ? -6.138 5.845 14.050 1.00 97.38 73 PHE A N 1
ATOM 533 C CA . PHE A 1 73 ? -6.999 4.671 14.191 1.00 97.38 73 PHE A CA 1
ATOM 534 C C . PHE A 1 73 ? -7.374 4.470 15.664 1.00 97.38 73 PHE A C 1
ATOM 536 O O . PHE A 1 73 ? -8.547 4.303 15.990 1.00 97.38 73 PHE A O 1
ATOM 543 N N . LYS A 1 74 ? -6.393 4.570 16.573 1.00 96.19 74 LYS A N 1
ATOM 544 C CA . LYS A 1 74 ? -6.618 4.492 18.026 1.00 96.19 74 LYS A CA 1
ATOM 545 C C . LYS A 1 74 ? -7.546 5.610 18.519 1.00 96.19 74 LYS A C 1
ATOM 547 O O . LYS A 1 74 ? -8.455 5.332 19.295 1.00 96.19 74 LYS A O 1
ATOM 552 N N . GLN A 1 75 ? -7.369 6.842 18.038 1.00 96.94 75 GLN A N 1
ATOM 553 C CA . GLN A 1 75 ? -8.251 7.974 18.357 1.00 96.94 75 GLN A CA 1
ATOM 554 C C . GLN A 1 75 ? -9.686 7.758 17.857 1.00 96.94 75 GLN A C 1
ATOM 556 O O . GLN A 1 75 ? -10.638 8.029 18.585 1.00 96.94 75 GLN A O 1
ATOM 561 N N . ALA A 1 76 ? -9.860 7.240 16.638 1.00 97.31 76 ALA A N 1
ATOM 562 C CA . ALA A 1 76 ? -11.182 6.942 16.092 1.00 97.31 76 ALA A CA 1
ATOM 563 C C . ALA A 1 76 ? -11.913 5.878 16.930 1.00 97.31 76 ALA A C 1
ATOM 565 O O . ALA A 1 76 ? -13.089 6.048 17.250 1.00 97.31 76 ALA A O 1
ATOM 566 N N . VAL A 1 77 ? -11.206 4.832 17.370 1.00 97.44 77 VAL A N 1
ATOM 567 C CA . VAL A 1 77 ? -11.763 3.814 18.278 1.00 97.44 77 VAL A CA 1
ATOM 568 C C . VAL A 1 77 ? -12.130 4.407 19.637 1.00 97.44 77 VAL A C 1
ATOM 570 O O . VAL A 1 77 ? -13.210 4.127 20.146 1.00 97.44 77 VAL A O 1
ATOM 573 N N . GLN A 1 78 ? -11.290 5.279 20.206 1.00 97.31 78 GLN A N 1
ATOM 574 C CA . GLN A 1 78 ? -11.603 5.982 21.459 1.00 97.31 78 GLN A CA 1
ATOM 575 C C . GLN A 1 78 ? -12.854 6.870 21.351 1.00 97.31 78 GLN A C 1
ATOM 577 O O . GLN A 1 78 ? -13.575 7.021 22.333 1.00 97.31 78 GLN A O 1
ATOM 582 N N . ARG A 1 79 ? -13.143 7.421 20.163 1.00 96.62 79 ARG A N 1
ATOM 583 C CA . ARG A 1 79 ? -14.385 8.160 19.868 1.00 96.62 79 ARG A CA 1
ATOM 584 C C . ARG A 1 79 ? -15.615 7.245 19.737 1.00 96.62 79 ARG A C 1
ATOM 586 O O . ARG A 1 79 ? -16.736 7.742 19.775 1.00 96.62 79 ARG A O 1
ATOM 593 N N . GLY A 1 80 ? -15.420 5.935 19.580 1.00 97.25 80 GLY A N 1
ATOM 594 C CA . GLY A 1 80 ? -16.489 4.940 19.455 1.00 97.25 80 GLY A CA 1
ATOM 595 C C . GLY A 1 80 ? -16.551 4.218 18.107 1.00 97.25 80 GLY A C 1
ATOM 596 O O . GLY A 1 80 ? -17.474 3.433 17.901 1.00 97.25 80 GLY A O 1
ATOM 597 N N . ALA A 1 81 ? -15.599 4.442 17.191 1.00 98.12 81 ALA A N 1
ATOM 598 C CA . ALA A 1 81 ? -15.547 3.684 15.943 1.00 98.12 81 ALA A CA 1
ATOM 599 C C . ALA A 1 81 ? -15.262 2.198 16.216 1.00 98.12 81 ALA A C 1
ATOM 601 O O . ALA A 1 81 ? -14.390 1.846 17.017 1.00 98.12 81 ALA A O 1
ATOM 602 N N . LYS A 1 82 ? -15.965 1.307 15.518 1.00 98.44 82 LYS A N 1
ATOM 603 C CA . LYS A 1 82 ? -15.729 -0.135 15.611 1.00 98.44 82 LYS A CA 1
ATOM 604 C C . LYS A 1 82 ? -14.474 -0.504 14.824 1.00 98.44 82 LYS A C 1
ATOM 606 O O . LYS A 1 82 ? -14.402 -0.235 13.631 1.00 98.44 82 LYS A O 1
ATOM 611 N N . LEU A 1 83 ? -13.522 -1.178 15.463 1.00 97.50 83 LEU A N 1
ATOM 612 C CA . LEU A 1 83 ? -12.352 -1.749 14.796 1.00 97.50 83 LEU A CA 1
ATOM 613 C C . LEU A 1 83 ? -12.525 -3.258 14.615 1.00 97.50 83 LEU A C 1
ATOM 615 O O . LEU A 1 83 ? -12.842 -3.968 15.568 1.00 97.50 83 LEU A O 1
ATOM 619 N N . ILE A 1 84 ? -12.306 -3.729 13.393 1.00 98.19 84 ILE A N 1
ATOM 620 C CA . ILE A 1 84 ? -12.271 -5.140 13.013 1.00 98.19 84 ILE A CA 1
ATOM 621 C C . ILE A 1 84 ? -10.890 -5.403 12.415 1.00 98.19 84 ILE A C 1
ATOM 623 O O . ILE A 1 84 ? -10.428 -4.630 11.572 1.00 98.19 84 ILE A O 1
ATOM 627 N N . VAL A 1 85 ? -10.239 -6.469 12.875 1.00 95.25 85 VAL A N 1
ATOM 628 C CA . VAL A 1 85 ? -8.925 -6.928 12.406 1.00 95.25 85 VAL A CA 1
ATOM 629 C C . VAL A 1 85 ? -9.071 -8.350 11.893 1.00 95.25 85 VAL A C 1
ATOM 631 O O . VAL A 1 85 ? -9.759 -9.126 12.595 1.00 95.25 85 VAL A O 1
#

Sequence (85 aa):
EAYLFQKLIRAGFGTNNVDHCTRLCHASSVAALMETIGSGAVTAPFMAVQQSDVIIVIGSNPSENHPVAATYFKQAVQRGAKLIV

Radius of gyration: 17.82 Å; chains: 1; bounding box: 38×19×47 Å

Foldseek 3Di:
DLVVVCCCCCVVVVDNPDDDPCVVVQPVQLVVCCVPPNGSDDPDDLLCLLVAQEAEDDPDDCCPPPVVSVVSNVNSVVVPRHYHD